Protein AF-A0A436E018-F1 (afdb_monomer_lite)

pLDDT: mean 93.44, std 4.71, range [61.59, 98.44]

Secondary structure (DSSP, 8-state):
-EEEEETT------GGGGGGTSB--S------EEEEESS----PPSSTTHHHHHHHHHHHHHHHHHHTT--HHHHHHHTB-SB-TTT-PBPS---HHHHHHHHHHHHTGGG--SSTT--B-TT--B------------------EEEEE-TTS-EEEEES---SSS-HHHHHHHHHHHHH-

Structure (mmCIF, N/CA/C/O backbone):
data_AF-A0A436E018-F1
#
_entry.id   AF-A0A436E018-F1
#
loop_
_atom_site.group_PDB
_atom_site.id
_atom_site.type_symbol
_atom_site.label_atom_id
_atom_site.label_alt_id
_atom_site.label_comp_id
_atom_site.label_asym_id
_atom_site.label_entity_id
_atom_site.label_seq_id
_atom_site.pdbx_PDB_ins_code
_atom_site.Cartn_x
_atom_site.Cartn_y
_atom_site.Cartn_z
_atom_site.occupancy
_atom_site.B_iso_or_equiv
_atom_site.auth_seq_id
_atom_site.auth_comp_id
_atom_site.auth_asym_id
_atom_site.auth_atom_id
_atom_site.pdbx_PDB_model_num
ATOM 1 N N . ALA A 1 1 ? -1.897 -13.149 15.821 1.00 61.59 1 ALA A N 1
ATOM 2 C CA . ALA A 1 1 ? -2.490 -14.246 15.020 1.00 61.59 1 ALA A CA 1
ATOM 3 C C . ALA A 1 1 ? -1.361 -15.158 14.549 1.00 61.59 1 ALA A C 1
ATOM 5 O O . ALA A 1 1 ? -0.254 -14.654 14.411 1.00 61.59 1 ALA A O 1
ATOM 6 N N . LYS A 1 2 ? -1.595 -16.465 14.354 1.00 78.50 2 LYS A N 1
ATOM 7 C CA . LYS A 1 2 ? -0.543 -17.380 13.881 1.00 78.50 2 LYS A CA 1
ATOM 8 C C . LYS A 1 2 ? -0.610 -17.538 12.361 1.00 78.50 2 LYS A C 1
ATOM 10 O O . LYS A 1 2 ? -1.705 -17.733 11.840 1.00 78.50 2 LYS A O 1
ATOM 15 N N . THR A 1 3 ? 0.527 -17.470 11.675 1.00 85.31 3 THR A N 1
ATOM 16 C CA . THR A 1 3 ? 0.632 -17.753 10.235 1.00 85.31 3 THR A CA 1
ATOM 17 C C . THR A 1 3 ? 0.873 -19.245 9.989 1.00 85.31 3 THR A C 1
ATOM 19 O O . THR A 1 3 ? 1.379 -19.946 10.864 1.00 85.31 3 THR A O 1
ATOM 22 N N . ALA A 1 4 ? 0.470 -19.766 8.833 1.00 87.31 4 ALA A N 1
ATOM 23 C CA . ALA A 1 4 ? 0.705 -21.162 8.470 1.00 87.31 4 ALA A CA 1
ATOM 24 C C . ALA A 1 4 ? 2.083 -21.322 7.814 1.00 87.31 4 ALA A C 1
ATOM 26 O O . ALA A 1 4 ? 2.493 -20.484 7.017 1.00 87.31 4 ALA A O 1
ATOM 27 N N . SER A 1 5 ? 2.783 -22.413 8.120 1.00 88.31 5 SER A N 1
ATOM 28 C CA . SER A 1 5 ? 4.064 -22.778 7.507 1.00 88.31 5 SER A CA 1
ATOM 29 C C . SER A 1 5 ? 4.158 -24.295 7.304 1.00 88.31 5 SER A C 1
ATOM 31 O O . SER A 1 5 ? 3.440 -25.063 7.949 1.00 88.31 5 SER A O 1
ATOM 33 N N . ARG A 1 6 ? 5.030 -24.748 6.399 1.00 88.25 6 ARG A N 1
ATOM 34 C CA . ARG A 1 6 ? 5.269 -26.176 6.117 1.00 88.25 6 ARG A CA 1
ATOM 35 C C . ARG A 1 6 ? 6.073 -26.827 7.236 1.00 88.25 6 ARG A C 1
ATOM 37 O O . ARG A 1 6 ? 6.948 -26.210 7.834 1.00 88.25 6 ARG A O 1
ATOM 44 N N . THR A 1 7 ? 5.867 -28.123 7.446 1.00 88.31 7 THR A N 1
ATOM 45 C CA . THR A 1 7 ? 6.656 -28.940 8.389 1.00 88.31 7 THR A CA 1
ATOM 46 C C . THR A 1 7 ? 8.142 -29.088 8.034 1.00 88.31 7 THR A C 1
ATOM 48 O O . THR A 1 7 ? 8.924 -29.417 8.919 1.00 88.31 7 THR A O 1
ATOM 51 N N . PHE A 1 8 ? 8.549 -28.826 6.786 1.00 85.00 8 PHE A N 1
ATOM 52 C CA . PHE A 1 8 ? 9.930 -29.008 6.304 1.00 85.00 8 PHE A CA 1
ATOM 53 C C . PHE A 1 8 ? 10.599 -27.738 5.747 1.00 85.00 8 PHE A C 1
ATOM 55 O O . PHE A 1 8 ? 11.698 -27.824 5.209 1.00 85.00 8 PHE A O 1
ATOM 62 N N . ASP A 1 9 ? 9.942 -26.581 5.836 1.00 83.12 9 ASP A N 1
ATOM 63 C CA . ASP A 1 9 ? 10.432 -25.305 5.302 1.00 83.12 9 ASP A CA 1
ATOM 64 C C . ASP A 1 9 ? 10.106 -24.174 6.280 1.00 83.12 9 ASP A C 1
ATOM 66 O O . ASP A 1 9 ? 9.064 -24.218 6.928 1.00 83.12 9 ASP A O 1
ATOM 70 N N . ASP A 1 10 ? 10.977 -23.177 6.392 1.00 84.12 10 ASP A N 1
ATOM 71 C CA . ASP A 1 10 ? 10.926 -22.122 7.411 1.00 84.12 10 ASP A CA 1
ATOM 72 C C . ASP A 1 10 ? 10.263 -20.829 6.928 1.00 84.12 10 ASP A C 1
ATOM 74 O O . ASP A 1 10 ? 10.229 -19.836 7.657 1.00 84.12 10 ASP A O 1
ATOM 78 N N . PHE A 1 11 ? 9.698 -20.835 5.720 1.00 87.19 11 PHE A N 1
ATOM 79 C CA . PHE A 1 11 ? 8.949 -19.694 5.212 1.00 87.19 11 PHE A CA 1
ATOM 80 C C . PHE A 1 11 ? 7.807 -19.286 6.158 1.00 87.19 11 PHE A C 1
ATOM 82 O O . PHE A 1 11 ? 6.986 -20.115 6.570 1.00 87.19 11 PHE A O 1
ATOM 89 N N . PHE A 1 12 ? 7.716 -17.986 6.435 1.00 87.25 12 PHE A N 1
ATOM 90 C CA . PHE A 1 12 ? 6.571 -17.352 7.074 1.00 87.25 12 PHE A CA 1
ATOM 91 C C . PHE A 1 12 ? 6.282 -16.008 6.402 1.00 87.25 12 PHE A C 1
ATOM 93 O O . PHE A 1 12 ? 7.188 -15.318 5.938 1.00 87.25 12 PHE A O 1
ATOM 100 N N . GLU A 1 13 ? 5.008 -15.630 6.360 1.00 88.56 13 GLU A N 1
ATOM 101 C CA . GLU A 1 13 ? 4.595 -14.338 5.818 1.00 88.56 13 GLU A CA 1
ATOM 102 C C . GLU A 1 13 ? 4.754 -13.229 6.878 1.00 88.56 13 GLU A C 1
ATOM 104 O O . GLU A 1 13 ? 4.128 -13.317 7.944 1.00 88.56 13 GLU A O 1
ATOM 109 N N . PRO A 1 14 ? 5.555 -12.175 6.621 1.00 90.19 14 PRO A N 1
ATOM 110 C CA . PRO A 1 14 ? 5.874 -11.158 7.618 1.00 90.19 14 PRO A CA 1
ATOM 111 C C . PRO A 1 14 ? 4.787 -10.070 7.714 1.00 90.19 14 PRO A C 1
ATOM 113 O O . PRO A 1 14 ? 5.052 -8.881 7.605 1.00 90.19 14 PRO A O 1
ATOM 116 N N . ALA A 1 15 ? 3.533 -10.454 7.965 1.00 92.12 15 ALA A N 1
ATOM 117 C CA . ALA A 1 15 ? 2.390 -9.533 7.898 1.00 92.12 15 ALA A CA 1
ATOM 118 C C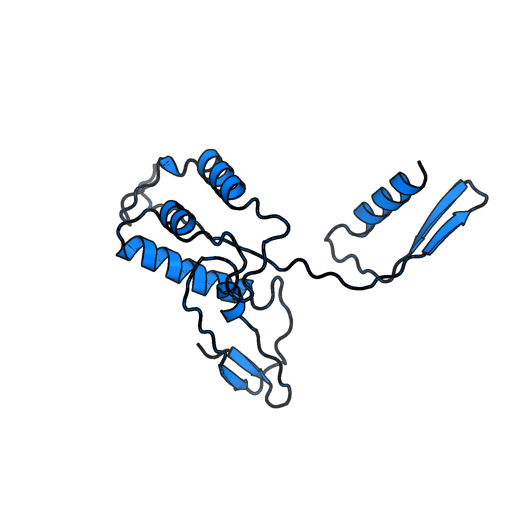 . ALA A 1 15 ? 2.452 -8.337 8.870 1.00 92.12 15 ALA A C 1
ATOM 120 O O . ALA A 1 15 ? 1.945 -7.264 8.562 1.00 92.12 15 ALA A O 1
ATOM 121 N N . ALA A 1 16 ? 3.064 -8.487 10.047 1.00 92.31 16 ALA A N 1
ATOM 122 C CA . ALA A 1 16 ? 3.136 -7.390 11.013 1.00 92.31 16 ALA A CA 1
ATOM 123 C C . ALA A 1 16 ? 4.020 -6.209 10.556 1.00 92.31 16 ALA A C 1
ATOM 125 O O . ALA A 1 16 ? 3.855 -5.108 11.088 1.00 92.31 16 ALA A O 1
ATOM 126 N N . ASP A 1 17 ? 4.895 -6.409 9.564 1.00 92.00 17 ASP A N 1
ATOM 127 C CA . ASP A 1 17 ? 5.876 -5.410 9.115 1.00 92.00 17 ASP A CA 1
ATOM 128 C C . ASP A 1 17 ? 5.210 -4.172 8.493 1.00 92.00 17 ASP A C 1
ATOM 130 O O . ASP A 1 17 ? 5.748 -3.073 8.595 1.00 92.00 17 ASP A O 1
ATOM 134 N N . ALA A 1 18 ? 3.973 -4.289 7.992 1.00 92.00 18 ALA A N 1
ATOM 135 C CA . ALA A 1 18 ? 3.171 -3.143 7.541 1.00 92.00 18 ALA A CA 1
ATOM 136 C C . ALA A 1 18 ? 3.031 -2.043 8.622 1.00 92.00 18 ALA A C 1
ATOM 138 O O . ALA A 1 18 ? 2.882 -0.856 8.324 1.00 92.00 18 ALA A O 1
ATOM 139 N N . SER A 1 19 ? 3.108 -2.428 9.903 1.00 93.56 19 SER A N 1
ATOM 140 C CA . SER A 1 19 ? 2.997 -1.514 11.051 1.00 93.56 19 SER A CA 1
ATOM 141 C C . SER A 1 19 ? 4.251 -0.677 11.286 1.00 93.56 19 SER A C 1
ATOM 143 O O . SER A 1 19 ? 4.201 0.294 12.036 1.00 93.56 19 SER A O 1
ATOM 145 N N . HIS A 1 20 ? 5.381 -1.044 10.682 1.00 93.56 20 HIS A N 1
ATOM 146 C CA . HIS A 1 20 ? 6.679 -0.427 10.951 1.00 93.56 20 HIS A CA 1
ATOM 147 C C . HIS A 1 20 ? 6.810 0.968 10.348 1.00 93.56 20 HIS A C 1
ATOM 149 O O . HIS A 1 20 ? 7.540 1.788 10.887 1.00 93.56 20 HIS A O 1
ATOM 155 N N . THR A 1 21 ? 6.096 1.262 9.258 1.00 92.44 21 THR A N 1
ATOM 156 C CA . THR A 1 21 ? 6.384 2.441 8.423 1.00 92.44 21 THR A CA 1
ATOM 157 C C . THR A 1 21 ? 5.308 3.535 8.453 1.00 92.44 21 THR A C 1
ATOM 159 O O . THR A 1 21 ? 5.617 4.720 8.295 1.00 92.44 21 THR A O 1
ATOM 162 N N . LEU A 1 22 ? 4.035 3.164 8.605 1.00 91.31 22 LEU A N 1
ATOM 163 C CA . LEU A 1 22 ? 2.906 4.030 8.242 1.00 91.31 22 LEU A CA 1
ATOM 164 C C . LEU A 1 22 ? 2.637 5.182 9.221 1.00 91.31 22 LEU A C 1
ATOM 166 O O . LEU A 1 22 ? 2.468 6.329 8.784 1.00 91.31 22 LEU A O 1
ATOM 170 N N . TYR A 1 23 ? 2.617 4.889 10.523 1.00 96.44 23 TYR A N 1
ATOM 171 C CA . TYR A 1 23 ? 2.160 5.814 11.562 1.00 96.44 23 TYR A CA 1
ATOM 172 C C . TYR A 1 23 ? 3.245 6.100 12.599 1.00 96.44 23 TYR A C 1
ATOM 174 O O . TYR A 1 23 ? 3.998 5.216 13.000 1.00 96.44 23 TYR A O 1
ATOM 182 N N . ALA A 1 24 ? 3.313 7.352 13.049 1.00 96.31 24 ALA A N 1
ATOM 183 C CA . ALA A 1 24 ? 4.217 7.774 14.105 1.00 96.31 24 ALA A CA 1
ATOM 184 C C . ALA A 1 24 ? 3.767 7.169 15.439 1.00 96.31 24 ALA A C 1
ATOM 186 O O . ALA A 1 24 ? 2.782 7.609 16.029 1.00 96.31 24 ALA A O 1
ATOM 187 N N . SER A 1 25 ? 4.511 6.180 15.929 1.00 94.19 25 SER A N 1
ATOM 188 C CA . SER A 1 25 ? 4.341 5.635 17.273 1.00 94.19 25 SER A CA 1
ATOM 189 C C . SER A 1 25 ? 5.703 5.522 17.959 1.00 94.19 25 SER A C 1
ATOM 191 O O . SER A 1 25 ? 6.640 5.004 17.352 1.00 94.19 25 SER A O 1
ATOM 193 N N . PRO A 1 26 ? 5.837 5.964 19.225 1.00 90.19 26 PRO A N 1
ATOM 194 C CA . PRO A 1 26 ? 7.070 5.796 19.991 1.00 90.19 26 PRO A CA 1
ATOM 195 C C . PRO A 1 26 ? 7.282 4.350 20.468 1.00 90.19 26 PRO A C 1
ATOM 197 O O . PRO A 1 26 ? 8.336 4.035 21.015 1.00 90.19 26 PRO A O 1
ATOM 200 N N . ALA A 1 27 ? 6.278 3.484 20.314 1.00 92.44 27 ALA A N 1
ATOM 201 C CA . ALA A 1 27 ? 6.308 2.108 20.782 1.00 92.44 27 ALA A CA 1
ATOM 202 C C . ALA A 1 27 ? 5.653 1.200 19.739 1.00 92.44 27 ALA A C 1
ATOM 204 O O . ALA A 1 27 ? 4.431 1.050 19.697 1.00 92.44 27 ALA A O 1
ATOM 205 N N . ILE A 1 28 ? 6.482 0.600 18.887 1.00 94.69 28 ILE A N 1
ATOM 206 C CA . ILE A 1 28 ? 6.070 -0.424 17.929 1.00 94.69 28 ILE A CA 1
ATOM 207 C C . ILE A 1 28 ? 6.746 -1.723 18.349 1.00 94.69 28 ILE A C 1
ATOM 209 O O . ILE A 1 28 ? 7.970 -1.808 18.425 1.00 94.69 28 ILE A O 1
ATOM 213 N N . ALA A 1 29 ? 5.934 -2.731 18.647 1.00 93.88 29 ALA A N 1
ATOM 214 C CA . ALA A 1 29 ? 6.391 -4.078 18.933 1.00 93.88 29 ALA A CA 1
ATOM 215 C C . ALA A 1 29 ? 5.579 -5.045 18.076 1.00 93.88 29 ALA A C 1
ATOM 217 O O . ALA A 1 29 ? 4.351 -5.072 18.148 1.00 93.88 29 ALA A O 1
ATOM 218 N N . THR A 1 30 ? 6.272 -5.832 17.264 1.00 93.56 30 THR A N 1
ATOM 219 C CA . THR A 1 30 ? 5.670 -6.824 16.375 1.00 93.56 30 THR A CA 1
ATOM 220 C C . THR A 1 30 ? 6.311 -8.177 16.617 1.00 93.56 30 THR A C 1
ATOM 222 O O . THR A 1 30 ? 7.524 -8.271 16.804 1.00 93.56 30 THR A O 1
ATOM 225 N N . SER A 1 31 ? 5.506 -9.230 16.580 1.00 92.56 31 SER A N 1
ATOM 226 C CA . SER A 1 31 ? 5.975 -10.609 16.600 1.00 92.56 31 SER A CA 1
ATOM 227 C C . SER A 1 31 ? 5.168 -11.440 15.612 1.00 92.56 31 SER A C 1
ATOM 229 O O . SER A 1 31 ? 4.004 -11.142 15.323 1.00 92.56 31 SER A O 1
ATOM 231 N N . HIS A 1 32 ? 5.786 -12.506 15.116 1.00 90.81 32 HIS A N 1
ATOM 232 C CA . HIS A 1 32 ? 5.155 -13.462 14.218 1.00 90.81 32 HIS A CA 1
ATOM 233 C C . HIS A 1 32 ? 5.304 -14.849 14.822 1.00 90.81 32 HIS A C 1
ATOM 235 O O . HIS A 1 32 ? 6.408 -15.280 15.141 1.00 90.81 32 HIS A O 1
ATOM 241 N N . ASP A 1 33 ? 4.181 -15.549 14.947 1.00 90.19 33 ASP A N 1
ATOM 242 C CA . ASP A 1 33 ? 4.150 -16.954 15.336 1.00 90.19 33 ASP A CA 1
ATOM 243 C C . ASP A 1 33 ? 3.688 -17.779 14.142 1.00 90.19 33 ASP A C 1
ATOM 245 O O . ASP A 1 33 ? 2.673 -17.457 13.520 1.00 90.19 33 ASP A O 1
ATOM 249 N N . ALA A 1 34 ? 4.383 -18.875 13.853 1.00 88.69 34 ALA A N 1
ATOM 250 C CA . ALA A 1 34 ? 4.005 -19.801 12.793 1.00 88.69 34 ALA A CA 1
ATOM 251 C C . ALA A 1 34 ? 3.490 -21.133 13.364 1.00 88.69 34 ALA A C 1
ATOM 253 O O . ALA A 1 34 ? 4.013 -21.648 14.353 1.00 88.69 34 ALA A O 1
ATOM 254 N N . VAL A 1 35 ? 2.474 -21.716 12.724 1.00 90.88 35 VAL A N 1
ATOM 255 C CA . VAL A 1 35 ? 2.026 -23.097 12.954 1.00 90.88 35 VAL A CA 1
ATOM 256 C C . VAL A 1 35 ? 2.486 -23.957 11.790 1.00 90.88 35 VAL A C 1
ATOM 258 O O . VAL A 1 35 ? 2.213 -23.642 10.634 1.00 90.88 35 VAL A O 1
ATOM 261 N N . ARG A 1 36 ? 3.158 -25.064 12.108 1.00 91.31 36 ARG A N 1
ATOM 262 C CA . ARG A 1 36 ? 3.612 -26.053 11.130 1.00 91.31 36 ARG A CA 1
ATOM 263 C C . ARG A 1 36 ? 2.457 -26.982 10.756 1.00 91.31 36 ARG A C 1
ATOM 265 O O . ARG A 1 36 ? 1.875 -27.606 11.640 1.00 91.31 36 ARG A O 1
ATOM 272 N N . LEU A 1 37 ? 2.133 -27.055 9.468 1.00 92.44 37 LEU A N 1
ATOM 273 C CA . LEU A 1 37 ? 1.029 -27.835 8.907 1.00 92.44 37 LEU A CA 1
ATOM 274 C C . LEU A 1 37 ? 1.503 -28.695 7.721 1.00 92.44 37 LEU A C 1
ATOM 276 O O . LEU A 1 37 ? 2.474 -28.364 7.035 1.00 92.44 37 LEU A O 1
ATOM 280 N N . ASP A 1 38 ? 0.768 -29.770 7.426 1.00 93.88 38 ASP A N 1
ATOM 281 C CA . ASP A 1 38 ? 1.025 -30.681 6.298 1.00 93.88 38 ASP A CA 1
ATOM 282 C C . ASP A 1 38 ? 0.473 -30.147 4.954 1.00 93.88 38 ASP A C 1
ATOM 284 O O . ASP A 1 38 ? -0.091 -30.870 4.135 1.00 93.88 38 ASP A O 1
ATOM 288 N N . THR A 1 39 ? 0.646 -28.850 4.697 1.00 90.69 39 THR A N 1
ATOM 289 C CA . THR A 1 39 ? 0.154 -28.099 3.516 1.00 90.69 39 THR A CA 1
ATOM 290 C C . THR A 1 39 ? 1.307 -27.526 2.713 1.00 90.69 39 THR A C 1
ATOM 292 O O . THR A 1 39 ? 2.300 -27.263 3.355 1.00 90.69 39 THR A O 1
ATOM 295 N N . GLY A 1 40 ? 1.188 -27.246 1.401 1.00 89.81 40 GLY A N 1
ATOM 296 C CA . GLY A 1 40 ? 2.198 -26.551 0.549 1.00 89.81 40 GLY A CA 1
ATOM 297 C C . GLY A 1 40 ? 3.051 -25.480 1.241 1.00 89.81 40 GLY A C 1
ATOM 298 O O . GLY A 1 40 ? 2.509 -24.775 2.084 1.00 89.81 40 GLY A O 1
ATOM 299 N N . THR A 1 41 ? 4.343 -25.327 0.877 1.00 89.69 41 THR A N 1
ATOM 300 C CA . THR A 1 41 ? 5.115 -24.145 1.325 1.00 89.69 41 THR A CA 1
ATOM 301 C C . THR A 1 41 ? 4.335 -22.940 0.816 1.00 89.69 41 THR A C 1
ATOM 303 O O . THR A 1 41 ? 4.105 -22.876 -0.396 1.00 89.69 41 THR A O 1
ATOM 306 N N . PRO A 1 42 ? 3.858 -22.038 1.692 1.00 88.44 42 PRO A N 1
ATOM 307 C CA . PRO A 1 42 ? 3.206 -20.828 1.226 1.00 88.44 42 PRO A CA 1
ATOM 308 C C . PRO A 1 42 ? 4.195 -20.036 0.370 1.00 88.44 42 PRO A C 1
ATOM 310 O O . PRO A 1 42 ? 5.377 -19.961 0.687 1.00 88.44 42 PRO A O 1
ATOM 313 N N . LEU A 1 43 ? 3.728 -19.476 -0.737 1.00 89.25 43 LEU A N 1
ATOM 314 C CA . LEU A 1 43 ? 4.563 -18.707 -1.655 1.00 89.25 43 LEU A CA 1
ATOM 315 C C . LEU A 1 43 ? 3.970 -17.320 -1.857 1.00 89.25 43 LEU A C 1
ATOM 317 O O . LEU A 1 43 ? 2.850 -17.028 -1.439 1.00 89.25 43 LEU A O 1
ATOM 321 N N . PHE A 1 44 ? 4.742 -16.463 -2.514 1.00 90.69 44 PHE A N 1
ATOM 322 C CA . PHE A 1 44 ? 4.367 -15.077 -2.722 1.00 90.69 44 PHE A CA 1
ATOM 323 C C . PHE A 1 44 ? 3.089 -14.937 -3.556 1.00 90.69 44 PHE A C 1
ATOM 325 O O . PHE A 1 44 ? 3.019 -15.368 -4.707 1.00 90.69 44 PHE A O 1
ATOM 332 N N . MET A 1 45 ? 2.107 -14.250 -2.975 1.00 93.12 45 MET A N 1
ATOM 333 C CA . MET A 1 45 ? 1.063 -13.535 -3.703 1.00 93.12 45 MET A CA 1
ATOM 334 C C . MET A 1 45 ? 1.436 -12.046 -3.759 1.00 93.12 45 MET A C 1
ATOM 336 O O . MET A 1 45 ? 2.328 -11.594 -3.040 1.00 93.12 45 MET A O 1
ATOM 340 N N . ARG A 1 46 ? 0.801 -11.274 -4.650 1.00 95.06 46 ARG A N 1
ATOM 341 C CA . ARG A 1 46 ? 1.092 -9.843 -4.821 1.00 95.06 46 ARG A CA 1
ATOM 342 C C . ARG A 1 46 ? 1.027 -9.105 -3.476 1.00 95.06 46 ARG A C 1
ATOM 344 O O . ARG A 1 46 ? 0.005 -9.169 -2.804 1.00 95.06 46 ARG A O 1
ATOM 351 N N . ALA A 1 47 ? 2.096 -8.364 -3.172 1.00 93.44 47 ALA A N 1
ATOM 352 C CA . ALA A 1 47 ? 2.338 -7.692 -1.894 1.00 93.44 47 ALA A CA 1
ATOM 353 C C . ALA A 1 47 ? 2.419 -8.665 -0.690 1.00 93.44 47 ALA A C 1
ATOM 355 O O . ALA A 1 47 ? 1.590 -8.583 0.217 1.00 93.44 47 ALA A O 1
ATOM 356 N N . PRO A 1 48 ? 3.405 -9.587 -0.681 1.00 92.00 48 PRO A N 1
ATOM 357 C CA . PRO A 1 48 ? 3.541 -10.593 0.372 1.00 92.00 48 PRO A CA 1
ATOM 358 C C . PRO A 1 48 ? 3.808 -9.923 1.724 1.00 92.00 48 PRO A C 1
ATOM 360 O O . PRO A 1 48 ? 4.645 -9.025 1.818 1.00 92.00 48 PRO A O 1
ATOM 363 N N . GLY A 1 49 ? 3.081 -10.334 2.761 1.00 91.12 49 GLY A N 1
ATOM 364 C CA . GLY A 1 49 ? 3.093 -9.695 4.079 1.00 91.12 49 GLY A CA 1
ATOM 365 C C . GLY A 1 49 ? 2.281 -8.404 4.110 1.00 91.12 49 GLY A C 1
ATOM 366 O O . GLY A 1 49 ? 1.331 -8.298 4.883 1.00 91.12 49 GLY A O 1
ATOM 367 N N . GLU A 1 50 ? 2.596 -7.455 3.230 1.00 93.69 50 GLU A N 1
ATOM 368 C CA . GLU A 1 50 ? 1.982 -6.123 3.199 1.00 93.69 50 GLU A CA 1
ATOM 369 C C . GLU A 1 50 ? 0.469 -6.165 2.960 1.00 93.69 50 GLU A C 1
ATOM 371 O O . GLU A 1 50 ? -0.271 -5.459 3.640 1.00 93.69 50 GLU A O 1
ATOM 376 N N . ALA A 1 51 ? -0.031 -7.013 2.053 1.00 92.88 51 ALA A N 1
ATOM 377 C CA . ALA A 1 51 ? -1.467 -7.104 1.775 1.00 92.88 51 ALA A CA 1
ATOM 378 C C . ALA A 1 51 ? -2.260 -7.583 3.002 1.00 92.88 51 ALA A C 1
ATOM 380 O O . ALA A 1 51 ? -3.240 -6.957 3.412 1.00 92.88 51 ALA A O 1
ATOM 381 N N . THR A 1 52 ? -1.816 -8.682 3.615 1.00 92.12 52 THR A N 1
ATOM 382 C CA . THR A 1 52 ? -2.441 -9.251 4.818 1.00 92.12 52 THR A CA 1
ATOM 383 C C . THR A 1 52 ? -2.219 -8.394 6.062 1.00 92.12 52 THR A C 1
ATOM 385 O O . THR A 1 52 ? -3.073 -8.341 6.944 1.00 92.12 52 THR A O 1
ATOM 388 N N . GLY A 1 53 ? -1.078 -7.712 6.139 1.00 93.56 53 GLY A N 1
ATOM 389 C CA . GLY A 1 53 ? -0.722 -6.819 7.232 1.00 93.56 53 GLY A CA 1
ATOM 390 C C . GLY A 1 53 ? -1.542 -5.542 7.221 1.00 93.56 53 GLY A C 1
ATOM 391 O O . GLY A 1 53 ? -2.100 -5.151 8.244 1.00 93.56 53 GLY A O 1
ATOM 392 N N . SER A 1 54 ? -1.677 -4.937 6.040 1.00 95.12 54 SER A N 1
ATOM 393 C CA . SER A 1 54 ? -2.389 -3.674 5.851 1.00 95.12 54 SER A CA 1
ATOM 394 C C . SER A 1 54 ? -3.850 -3.777 6.267 1.00 95.12 54 SER A C 1
ATOM 396 O O . SER A 1 54 ? -4.341 -2.873 6.928 1.00 95.12 54 SER A O 1
ATOM 398 N N . ILE A 1 55 ? -4.553 -4.877 5.962 1.00 94.44 55 ILE A N 1
ATOM 399 C CA . ILE A 1 55 ? -5.946 -5.028 6.416 1.00 94.44 55 ILE A CA 1
ATOM 400 C C . ILE A 1 55 ? -6.044 -5.069 7.945 1.00 94.44 55 ILE A C 1
ATOM 402 O O . ILE A 1 55 ? -6.924 -4.422 8.508 1.00 94.44 55 ILE A O 1
ATOM 406 N N . ALA A 1 56 ? -5.140 -5.780 8.626 1.00 94.31 56 ALA A N 1
ATOM 407 C CA . ALA A 1 56 ? -5.146 -5.853 10.084 1.00 94.31 56 ALA A CA 1
ATOM 408 C C . ALA A 1 56 ? -4.815 -4.491 10.717 1.00 94.31 56 ALA A C 1
ATOM 410 O O . ALA A 1 56 ? -5.526 -4.043 11.616 1.00 94.31 56 ALA A O 1
ATOM 411 N N . LEU A 1 57 ? -3.777 -3.817 10.214 1.00 96.06 57 LEU A N 1
ATOM 412 C CA . LEU A 1 57 ? -3.368 -2.497 10.683 1.00 96.06 57 LEU A CA 1
ATOM 413 C C . LEU A 1 57 ? -4.451 -1.445 10.427 1.00 96.06 57 LEU A C 1
ATOM 415 O O . LEU A 1 57 ? -4.874 -0.765 11.354 1.00 96.06 57 LEU A O 1
ATOM 419 N N . GLU A 1 58 ? -4.930 -1.315 9.191 1.00 97.69 58 GLU A N 1
ATOM 420 C CA . GLU A 1 58 ? -5.883 -0.266 8.820 1.00 97.69 58 GLU A CA 1
ATOM 421 C C . GLU A 1 58 ? -7.255 -0.462 9.467 1.00 97.69 58 GLU A C 1
ATOM 423 O O . GLU A 1 58 ? -7.919 0.530 9.767 1.00 97.69 58 GLU A O 1
ATOM 428 N N . SER A 1 59 ? -7.652 -1.709 9.752 1.00 97.50 59 SER A N 1
ATOM 429 C CA . SER A 1 59 ? -8.844 -1.982 10.566 1.00 97.50 59 SER A CA 1
ATOM 430 C C . SER A 1 59 ? -8.651 -1.483 11.998 1.00 97.50 59 SER A C 1
ATOM 432 O O . SER A 1 59 ? -9.497 -0.755 12.507 1.00 97.50 59 SER A O 1
ATOM 434 N N . ALA A 1 60 ? -7.507 -1.783 12.627 1.00 97.00 60 ALA A N 1
ATOM 435 C CA . ALA A 1 60 ? -7.203 -1.302 13.976 1.00 97.00 60 ALA A CA 1
ATOM 436 C C . ALA A 1 60 ? -7.120 0.235 14.047 1.00 97.00 60 ALA A C 1
ATOM 438 O O . ALA A 1 60 ? -7.545 0.836 15.033 1.00 97.00 60 ALA A O 1
ATOM 439 N N . ILE A 1 61 ? -6.609 0.883 12.996 1.00 97.75 61 ILE A N 1
ATOM 440 C CA . ILE A 1 61 ? -6.570 2.347 12.881 1.00 97.75 61 ILE A CA 1
ATOM 441 C C . ILE A 1 61 ? -7.979 2.934 12.757 1.00 97.75 61 ILE A C 1
ATOM 443 O O . ILE A 1 61 ? -8.265 3.953 13.385 1.00 97.75 61 ILE A O 1
ATOM 447 N N . ASP A 1 62 ? -8.868 2.306 11.984 1.00 98.06 62 ASP A N 1
ATOM 448 C CA . ASP A 1 62 ? -10.263 2.744 11.867 1.00 98.06 62 ASP A CA 1
ATOM 449 C C . ASP A 1 62 ? -11.027 2.570 13.191 1.00 98.06 62 ASP A C 1
ATOM 451 O O . ASP A 1 62 ? -11.699 3.497 13.647 1.00 98.06 62 ASP A O 1
ATOM 455 N N . GLU A 1 63 ? -10.840 1.434 13.872 1.00 98.19 63 GLU A N 1
ATOM 456 C CA . GLU A 1 63 ? -11.400 1.179 15.204 1.00 98.19 63 GLU A CA 1
ATOM 457 C C . GLU A 1 63 ? -10.895 2.192 16.243 1.00 98.19 63 GLU A C 1
ATOM 459 O O . GLU A 1 63 ? -11.689 2.731 17.019 1.00 98.19 63 GLU A O 1
ATOM 464 N N . ALA A 1 64 ? -9.595 2.508 16.236 1.00 97.88 64 ALA A N 1
ATOM 465 C CA . ALA A 1 64 ? -9.009 3.514 17.119 1.00 97.88 64 ALA A CA 1
ATOM 466 C C . ALA A 1 64 ? -9.570 4.917 16.840 1.00 97.88 64 ALA A C 1
ATOM 468 O O . ALA A 1 64 ? -9.943 5.631 17.773 1.00 97.88 64 ALA A O 1
ATOM 469 N N . ALA A 1 65 ? -9.698 5.301 15.566 1.00 98.12 65 ALA A N 1
ATOM 470 C CA . ALA A 1 65 ? -10.315 6.567 15.181 1.00 98.12 65 ALA A CA 1
ATOM 471 C C . ALA A 1 65 ? -11.770 6.652 15.667 1.00 98.12 65 ALA A C 1
ATOM 473 O O . ALA A 1 65 ? -12.170 7.662 16.254 1.00 98.12 65 ALA A O 1
ATOM 474 N N . HIS A 1 66 ? -12.538 5.571 15.496 1.00 96.88 66 HIS A N 1
ATOM 475 C CA . HIS A 1 66 ? -13.918 5.487 15.960 1.00 96.88 66 HIS A CA 1
ATOM 476 C C . HIS A 1 66 ? -14.023 5.597 17.486 1.00 96.88 66 HIS A C 1
ATOM 478 O O . HIS A 1 66 ? -14.829 6.381 17.989 1.00 96.88 66 HIS A O 1
ATOM 484 N N . ALA A 1 67 ? -13.175 4.878 18.228 1.00 97.94 67 ALA A N 1
ATOM 485 C CA . ALA A 1 67 ? -13.123 4.940 19.687 1.00 97.94 67 ALA A CA 1
ATOM 486 C C . ALA A 1 67 ? -12.771 6.347 20.205 1.00 97.94 67 ALA A C 1
ATOM 488 O O . ALA A 1 67 ? -13.271 6.770 21.247 1.00 97.94 67 ALA A O 1
ATOM 489 N N . CYS A 1 68 ? -11.957 7.100 19.459 1.00 97.56 68 CYS A N 1
ATOM 490 C CA . CYS A 1 68 ? -11.644 8.498 19.749 1.00 97.56 68 CYS A CA 1
ATOM 491 C C . CYS A 1 68 ? -12.719 9.496 19.280 1.00 97.56 68 CYS A C 1
ATOM 493 O O . CYS A 1 68 ? -12.568 10.694 19.523 1.00 97.56 68 CYS A O 1
ATOM 495 N N . GLY A 1 69 ? -13.775 9.050 18.591 1.00 96.75 69 GLY A N 1
ATOM 496 C CA . GLY A 1 69 ? -14.777 9.935 17.991 1.00 96.75 69 GLY A CA 1
ATOM 497 C C . GLY A 1 69 ? -14.204 10.845 16.898 1.00 96.75 69 GLY A C 1
ATOM 498 O O . GLY A 1 69 ? -14.685 11.962 16.713 1.00 96.75 69 GLY A O 1
ATOM 499 N N . MET A 1 70 ? -13.157 10.394 16.203 1.00 97.69 70 MET A N 1
ATOM 500 C CA . MET A 1 70 ? -12.431 11.160 15.192 1.00 97.69 70 MET A CA 1
ATOM 501 C C . MET A 1 70 ? -12.731 10.638 13.788 1.00 97.69 70 MET A C 1
ATOM 503 O O . MET A 1 70 ? -12.941 9.442 13.588 1.00 97.69 70 MET A O 1
ATOM 507 N N . ASP A 1 71 ? -12.718 11.530 12.794 1.00 98.06 71 ASP A N 1
ATOM 508 C CA . ASP A 1 71 ? -12.724 11.088 11.402 1.00 98.06 71 ASP A CA 1
ATOM 509 C C . ASP A 1 71 ? -11.468 10.235 11.105 1.00 98.06 71 ASP A C 1
ATOM 511 O O . ASP A 1 71 ? -10.361 10.643 11.471 1.00 98.06 71 ASP A O 1
ATOM 515 N N . PRO A 1 72 ? -11.592 9.066 10.450 1.00 98.12 72 PRO A N 1
ATOM 516 C CA . PRO A 1 72 ? -10.460 8.178 10.215 1.00 98.12 72 PRO A CA 1
ATOM 517 C C . PRO A 1 72 ? -9.363 8.771 9.329 1.00 98.12 72 PRO A C 1
ATOM 519 O O . PRO A 1 72 ? -8.207 8.375 9.479 1.00 98.12 72 PRO A O 1
ATOM 522 N N . LEU A 1 73 ? -9.671 9.701 8.418 1.00 98.31 73 LEU A N 1
ATOM 523 C CA . LEU A 1 73 ? -8.637 10.382 7.637 1.00 98.31 73 LEU A CA 1
ATOM 524 C C . LEU A 1 73 ? -7.884 11.395 8.511 1.00 98.31 73 LEU A C 1
ATOM 526 O O . LEU A 1 73 ? -6.654 11.413 8.512 1.00 98.31 73 LEU A O 1
ATOM 530 N N . GLU A 1 74 ? -8.604 12.184 9.308 1.00 98.06 74 GLU A N 1
ATOM 531 C CA . GLU A 1 74 ? -7.993 13.106 10.276 1.00 98.06 74 GLU A CA 1
ATOM 532 C C . GLU A 1 74 ? -7.109 12.357 11.287 1.00 98.06 74 GLU A C 1
ATOM 534 O O . GLU A 1 74 ? -5.988 12.778 11.576 1.00 98.06 74 GLU A O 1
ATOM 539 N N . PHE A 1 75 ? -7.559 11.197 11.773 1.00 98.38 75 PHE A N 1
ATOM 540 C CA . PHE A 1 75 ? -6.775 10.357 12.678 1.00 98.38 75 PHE A CA 1
ATOM 541 C C . PHE A 1 75 ? -5.451 9.909 12.042 1.00 98.38 75 PHE A C 1
ATOM 543 O O . PHE A 1 75 ? -4.396 9.996 12.675 1.00 98.38 75 PHE A O 1
ATOM 550 N N . ARG A 1 76 ? -5.474 9.494 10.770 1.00 98.12 76 ARG A N 1
ATOM 551 C CA . ARG A 1 76 ? -4.263 9.128 10.014 1.00 98.12 76 ARG A CA 1
ATOM 552 C C . ARG A 1 76 ? -3.315 10.312 9.834 1.00 98.12 76 ARG A C 1
ATOM 554 O O . ARG A 1 76 ? -2.104 10.142 9.945 1.00 98.12 76 ARG A O 1
ATOM 561 N N . LEU A 1 77 ? -3.848 11.510 9.587 1.00 97.94 77 LEU A N 1
ATOM 562 C CA . LEU A 1 77 ? -3.056 12.735 9.444 1.00 97.94 77 LEU A CA 1
ATOM 563 C C . LEU A 1 77 ? -2.395 13.162 10.759 1.00 97.94 77 LEU A C 1
ATOM 565 O O . LEU A 1 77 ? -1.230 13.565 10.747 1.00 97.94 77 LEU A O 1
ATOM 569 N N . ARG A 1 78 ? -3.094 13.030 11.892 1.00 97.81 78 ARG A N 1
ATOM 570 C CA . ARG A 1 78 ? -2.525 13.313 13.222 1.00 97.81 78 ARG A CA 1
ATOM 571 C C . ARG A 1 78 ? -1.421 12.344 13.617 1.00 97.81 78 ARG A C 1
ATOM 573 O O . ARG A 1 78 ? -0.468 12.754 14.268 1.00 97.81 78 ARG A O 1
ATOM 580 N N . ASN A 1 79 ? -1.539 11.085 13.205 1.00 97.25 79 ASN A N 1
ATOM 581 C CA . ASN A 1 79 ? -0.551 10.039 13.469 1.00 97.25 79 ASN A CA 1
ATOM 582 C C . ASN A 1 79 ? 0.436 9.856 12.305 1.00 97.25 79 ASN A C 1
ATOM 584 O O . ASN A 1 79 ? 1.063 8.809 12.170 1.00 97.25 79 ASN A O 1
ATOM 588 N N . TYR A 1 80 ? 0.574 10.851 11.430 1.00 97.06 80 TYR A N 1
ATOM 589 C CA . TYR A 1 80 ? 1.428 10.754 10.255 1.00 97.06 80 TYR A CA 1
ATOM 590 C C . TYR A 1 80 ? 2.913 10.631 10.630 1.00 97.06 80 TYR A C 1
ATOM 592 O O . TYR A 1 80 ? 3.464 11.487 11.320 1.00 97.06 80 TYR A O 1
ATOM 600 N N . ALA A 1 81 ? 3.588 9.601 10.115 1.00 96.44 81 ALA A N 1
ATOM 601 C CA . ALA A 1 81 ? 5.037 9.457 10.246 1.00 96.44 81 ALA A CA 1
ATOM 602 C C . ALA A 1 81 ? 5.804 10.411 9.310 1.00 96.44 81 ALA A C 1
ATOM 604 O O . ALA A 1 81 ? 5.746 10.260 8.088 1.00 96.44 81 ALA A O 1
ATOM 605 N N . GLU A 1 82 ? 6.549 11.362 9.879 1.00 95.69 82 GLU A N 1
ATOM 606 C CA . GLU A 1 82 ? 7.465 12.251 9.133 1.00 95.69 82 GLU A CA 1
ATOM 607 C C . GLU A 1 82 ? 8.799 11.575 8.784 1.00 95.69 82 GLU A C 1
ATOM 609 O O . GLU A 1 82 ? 9.412 11.868 7.759 1.00 95.69 82 GLU A O 1
ATOM 614 N N . VAL A 1 83 ? 9.230 10.640 9.626 1.00 95.50 83 VAL A N 1
ATOM 615 C CA . VAL A 1 83 ? 10.392 9.767 9.425 1.00 95.50 83 VAL A CA 1
ATOM 616 C C . VAL A 1 83 ? 9.946 8.320 9.571 1.00 95.50 83 VAL A C 1
ATOM 618 O O . VAL A 1 83 ? 8.883 8.063 10.137 1.00 95.50 83 VAL A O 1
ATOM 621 N N . GLU A 1 84 ? 10.730 7.382 9.056 1.00 94.31 84 GLU A N 1
ATOM 622 C CA . GLU A 1 84 ? 10.433 5.960 9.195 1.00 94.31 84 GLU A CA 1
ATOM 623 C C . GLU A 1 84 ? 10.552 5.555 10.684 1.00 94.31 84 GLU A C 1
ATOM 625 O O . GLU A 1 84 ? 11.618 5.753 11.274 1.00 94.31 84 GLU A O 1
ATOM 630 N N . PRO A 1 85 ? 9.472 5.062 11.325 1.00 94.62 85 PRO A N 1
ATOM 631 C CA . PRO A 1 85 ? 9.430 4.835 12.770 1.00 94.62 85 PRO A CA 1
ATOM 632 C C . PRO A 1 85 ? 10.473 3.858 13.324 1.00 94.62 85 PRO A C 1
ATOM 634 O O . PRO A 1 85 ? 10.966 4.086 14.429 1.00 94.62 85 PRO A O 1
ATOM 637 N N . MET A 1 86 ? 10.827 2.791 12.598 1.00 93.75 86 MET A N 1
ATOM 638 C CA . MET A 1 86 ? 11.730 1.760 13.130 1.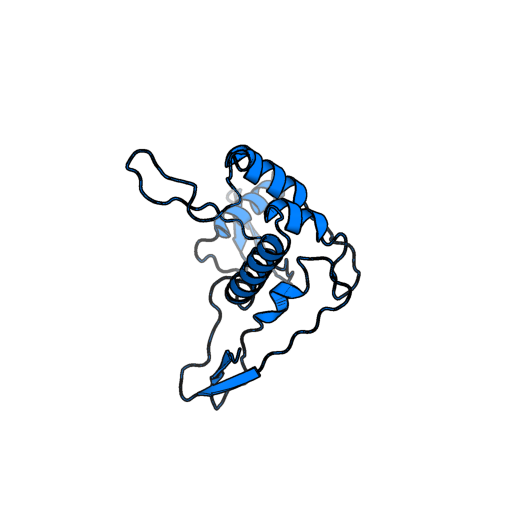00 93.75 86 MET A CA 1
ATOM 639 C C . MET A 1 86 ? 13.200 2.180 13.132 1.00 93.75 86 MET A C 1
ATOM 641 O O . MET A 1 86 ? 13.966 1.788 14.010 1.00 93.75 86 MET A O 1
ATOM 645 N N . THR A 1 87 ? 13.617 2.959 12.140 1.00 92.81 87 THR A N 1
ATOM 646 C CA . THR A 1 87 ? 15.014 3.332 11.888 1.00 92.81 87 THR A CA 1
ATOM 647 C C . THR A 1 87 ? 15.293 4.809 12.143 1.00 92.81 87 THR A C 1
ATOM 649 O O . THR A 1 87 ? 16.458 5.198 12.229 1.00 92.81 87 THR A O 1
ATOM 652 N N . GLY A 1 88 ? 14.256 5.646 12.220 1.00 94.12 88 GLY A N 1
ATOM 653 C CA . GLY A 1 88 ? 14.361 7.101 12.335 1.00 94.12 88 GLY A CA 1
ATOM 654 C C . GLY A 1 88 ? 14.887 7.792 11.074 1.00 94.12 88 GLY A C 1
ATOM 655 O O . GLY A 1 88 ? 15.167 8.992 11.099 1.00 94.12 88 GLY A O 1
ATOM 656 N N . LYS A 1 89 ? 15.058 7.061 9.965 1.00 94.75 89 LYS A N 1
ATOM 657 C CA . LYS A 1 89 ? 15.571 7.627 8.715 1.00 94.75 89 LYS A CA 1
ATOM 658 C C . LYS A 1 89 ? 14.501 8.480 8.030 1.00 94.75 89 LYS A C 1
ATOM 660 O O . LYS A 1 89 ? 13.323 8.117 8.042 1.00 9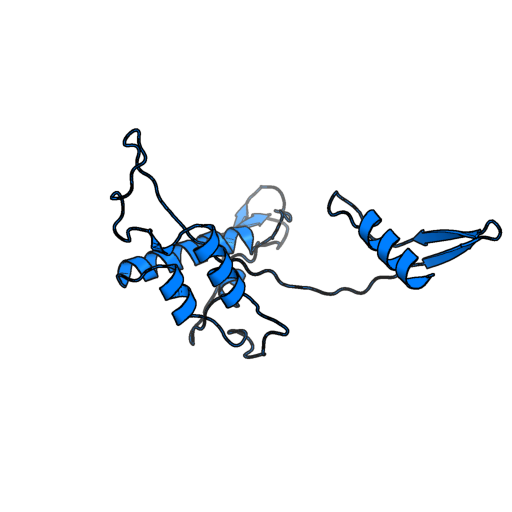4.75 89 LYS A O 1
ATOM 665 N N . PRO A 1 90 ? 14.887 9.591 7.382 1.00 96.06 90 PRO A N 1
ATOM 666 C CA . PRO A 1 90 ? 13.950 10.350 6.568 1.00 96.06 90 PRO A CA 1
ATOM 667 C C . PRO A 1 90 ? 13.499 9.515 5.366 1.00 96.06 90 PRO A C 1
ATOM 669 O O . PRO A 1 90 ? 14.292 8.788 4.764 1.00 96.06 90 PRO A O 1
ATOM 672 N N . PHE A 1 91 ? 12.230 9.655 4.988 1.00 94.81 91 PHE A N 1
ATOM 673 C CA . PHE A 1 91 ? 11.749 9.137 3.711 1.00 94.81 91 PHE A CA 1
ATOM 674 C C . PHE A 1 91 ? 12.450 9.868 2.559 1.00 94.81 91 PHE A C 1
ATOM 676 O O . PHE A 1 91 ? 12.594 11.089 2.601 1.00 94.81 91 PHE A O 1
ATOM 683 N N . SER A 1 92 ? 12.854 9.141 1.513 1.00 94.56 92 SER A N 1
ATOM 684 C CA . SER A 1 92 ? 13.419 9.750 0.297 1.00 94.56 92 SER A CA 1
ATOM 685 C C . SER A 1 92 ? 12.401 10.658 -0.400 1.00 94.56 92 SER A C 1
ATOM 687 O O . SER A 1 92 ? 12.728 11.763 -0.825 1.00 94.56 92 SER A O 1
ATOM 689 N N . SER A 1 93 ? 11.149 10.209 -0.472 1.00 93.19 93 SER A N 1
ATOM 690 C CA . SER A 1 93 ? 9.983 11.007 -0.832 1.00 93.19 93 SER A CA 1
ATOM 691 C C . SER A 1 93 ? 8.731 10.392 -0.201 1.00 93.19 93 SER A C 1
ATOM 693 O O . SER A 1 93 ? 8.608 9.173 -0.085 1.00 93.19 93 SER A O 1
ATOM 695 N N . LYS A 1 94 ? 7.791 11.232 0.246 1.00 94.50 94 LYS A N 1
ATOM 696 C CA . LYS A 1 94 ? 6.508 10.778 0.803 1.00 94.50 94 LYS A CA 1
ATOM 697 C C . LYS A 1 94 ? 5.407 11.789 0.496 1.00 94.50 94 LYS A C 1
ATOM 699 O O . LYS A 1 94 ? 5.146 12.706 1.267 1.00 94.50 94 LYS A O 1
ATOM 704 N N . ALA A 1 95 ? 4.732 11.599 -0.634 1.00 96.25 95 ALA A N 1
ATOM 705 C CA . ALA A 1 95 ? 3.614 12.440 -1.073 1.00 96.25 95 ALA A CA 1
ATOM 706 C C . ALA A 1 95 ? 2.258 12.001 -0.480 1.00 96.25 95 ALA A C 1
ATOM 708 O O . ALA A 1 95 ? 1.203 12.293 -1.036 1.00 96.25 95 ALA A O 1
ATOM 709 N N . LEU A 1 96 ? 2.261 11.277 0.644 1.00 96.75 96 LEU A N 1
ATOM 710 C CA . LEU A 1 96 ? 1.060 10.624 1.170 1.00 96.75 96 LEU A CA 1
ATOM 711 C C . LEU A 1 96 ? -0.014 11.627 1.631 1.00 96.75 96 LEU A C 1
ATOM 713 O O . LEU A 1 96 ? -1.193 11.397 1.389 1.00 96.75 96 LEU A O 1
ATOM 717 N N . ARG A 1 97 ? 0.367 12.771 2.218 1.00 97.31 97 ARG A N 1
ATOM 718 C CA . ARG A 1 97 ? -0.601 13.839 2.549 1.00 97.31 97 ARG A CA 1
ATOM 719 C C . ARG A 1 97 ? -1.301 14.394 1.314 1.00 97.31 97 ARG A C 1
ATOM 721 O O . ARG A 1 97 ? -2.500 14.642 1.345 1.00 97.31 97 ARG A O 1
ATOM 728 N N . GLU A 1 98 ? -0.548 14.565 0.235 1.00 97.81 98 GLU A N 1
ATOM 729 C CA . GLU A 1 98 ? -1.088 15.053 -1.029 1.00 97.81 98 GLU A CA 1
ATOM 730 C C . GLU A 1 98 ? -2.005 14.007 -1.675 1.00 97.81 98 GLU A C 1
ATOM 732 O O . GLU A 1 98 ? -3.095 14.346 -2.127 1.00 97.81 98 GLU A O 1
ATOM 737 N N . CYS A 1 99 ? -1.625 12.727 -1.610 1.00 97.88 99 CYS A N 1
ATOM 738 C CA . CYS A 1 99 ? -2.478 11.607 -2.008 1.00 97.88 99 CYS A CA 1
ATOM 739 C C . CYS A 1 99 ? -3.808 11.610 -1.238 1.00 97.88 99 CYS A C 1
ATOM 741 O O . CYS A 1 99 ? -4.870 11.564 -1.855 1.00 97.88 99 CYS A O 1
ATOM 743 N N . TYR A 1 100 ? -3.775 11.755 0.092 1.00 98.31 100 TYR A N 1
ATOM 744 C CA . TYR A 1 100 ? -4.996 11.866 0.892 1.00 98.31 100 TYR A CA 1
ATOM 745 C C . TYR A 1 100 ? -5.853 13.059 0.497 1.00 98.31 100 TYR A C 1
ATOM 747 O O . TYR A 1 100 ? -7.063 12.913 0.363 1.00 98.31 100 TYR A O 1
ATOM 755 N N . ARG A 1 101 ? -5.242 14.233 0.310 1.00 98.31 101 ARG A N 1
ATOM 756 C CA . ARG A 1 101 ? -5.957 15.452 -0.068 1.00 98.31 101 ARG A CA 1
ATOM 757 C C . ARG A 1 101 ? -6.686 15.263 -1.399 1.00 98.31 101 ARG A C 1
ATOM 759 O O . ARG A 1 101 ? -7.886 15.507 -1.465 1.00 98.31 101 ARG A O 1
ATOM 766 N N . GLN A 1 102 ? -5.983 14.780 -2.426 1.00 98.44 102 GLN A N 1
ATOM 767 C CA . GLN A 1 102 ? -6.562 14.531 -3.749 1.00 98.44 102 GLN A CA 1
ATOM 768 C C . GLN A 1 102 ? -7.644 13.447 -3.712 1.00 98.44 102 GLN A C 1
ATOM 770 O O . GLN A 1 102 ? -8.704 13.619 -4.316 1.00 98.44 102 GLN A O 1
ATOM 775 N N . ALA A 1 103 ? -7.406 12.350 -2.986 1.00 97.94 103 ALA A N 1
ATOM 776 C CA . ALA A 1 103 ? -8.374 11.267 -2.845 1.00 97.94 103 ALA A CA 1
ATOM 777 C C . ALA A 1 103 ? -9.639 11.740 -2.117 1.00 97.94 103 ALA A C 1
ATOM 779 O O . ALA A 1 103 ? -10.744 11.491 -2.591 1.00 97.94 103 ALA A O 1
ATOM 780 N N . ALA A 1 104 ? -9.490 12.466 -1.008 1.00 98.38 104 ALA A N 1
ATOM 781 C CA . ALA A 1 104 ? -10.604 12.990 -0.227 1.00 98.38 104 ALA A CA 1
ATOM 782 C C . ALA A 1 104 ? -11.439 14.006 -1.017 1.00 98.38 104 ALA A C 1
ATOM 784 O O . ALA A 1 104 ? -12.668 13.951 -0.970 1.00 98.38 104 ALA A O 1
ATOM 785 N N . GLU A 1 105 ? -10.784 14.901 -1.759 1.00 98.38 105 GLU A N 1
ATOM 786 C CA . GLU A 1 105 ? -11.438 15.879 -2.633 1.00 98.38 105 GLU A CA 1
ATOM 787 C C . GLU A 1 105 ? -12.212 15.184 -3.760 1.00 98.38 105 GLU A C 1
ATOM 789 O O . GLU A 1 105 ? -13.413 15.399 -3.905 1.00 98.38 105 GLU A O 1
ATOM 794 N N . THR A 1 106 ? -11.553 14.287 -4.499 1.00 98.12 106 THR A N 1
ATOM 795 C CA . THR A 1 106 ? -12.151 13.587 -5.650 1.00 98.12 106 THR A CA 1
ATOM 796 C C . THR A 1 106 ? -13.294 12.662 -5.233 1.00 98.12 106 THR A C 1
ATOM 798 O O . THR A 1 106 ? -14.293 12.549 -5.939 1.00 98.12 106 THR A O 1
ATOM 801 N N . PHE A 1 107 ? -13.165 12.001 -4.081 1.00 98.19 107 PHE A N 1
ATOM 802 C CA . PHE A 1 107 ? -14.188 11.100 -3.553 1.00 98.19 107 PHE A CA 1
ATOM 803 C C . PHE A 1 107 ? -15.365 11.845 -2.899 1.00 98.19 107 PHE A C 1
ATOM 805 O O . PHE A 1 107 ? -16.436 11.269 -2.729 1.00 98.19 107 PHE A O 1
ATOM 812 N N . GLY A 1 108 ? -15.186 13.116 -2.518 1.00 97.81 108 GLY A N 1
ATOM 813 C CA . GLY A 1 108 ? -16.188 13.881 -1.771 1.00 97.81 108 GLY A CA 1
ATOM 814 C C . GLY A 1 108 ? -16.230 13.546 -0.275 1.00 97.81 108 GLY A C 1
ATOM 815 O O . GLY A 1 108 ? -17.281 13.665 0.354 1.00 97.81 108 GLY A O 1
ATOM 816 N N . TRP A 1 109 ? -15.096 13.148 0.318 1.00 98.12 109 TRP A N 1
ATOM 817 C CA . TRP A 1 109 ? -14.988 12.667 1.708 1.00 98.12 109 TRP A CA 1
ATOM 818 C C . TRP A 1 109 ? -15.556 13.641 2.749 1.00 98.12 109 TRP A C 1
ATOM 820 O O . TRP A 1 109 ? -16.076 13.211 3.774 1.00 98.12 109 TRP A O 1
ATOM 830 N N . ALA A 1 110 ? -15.526 14.948 2.473 1.00 96.50 110 ALA A N 1
ATOM 831 C CA . ALA A 1 110 ? -16.071 15.978 3.358 1.00 96.50 110 ALA A CA 1
ATOM 832 C C . ALA A 1 110 ? -17.570 15.797 3.681 1.00 96.50 110 ALA A C 1
ATOM 834 O O . ALA A 1 110 ? -18.042 16.313 4.690 1.00 96.50 110 ALA A O 1
ATOM 835 N N . SER A 1 111 ? -18.320 15.063 2.853 1.00 95.56 111 SER A N 1
ATOM 836 C CA . SER A 1 111 ? -19.741 14.762 3.078 1.00 95.56 111 SER A CA 1
ATOM 837 C C . SER A 1 111 ? -19.990 13.485 3.895 1.00 95.56 111 SER A C 1
ATOM 839 O O . SER A 1 111 ? -21.145 13.114 4.107 1.00 95.56 111 SER A O 1
ATOM 841 N N . ARG A 1 112 ? -18.938 12.798 4.358 1.00 95.69 112 ARG A N 1
ATOM 842 C CA . ARG A 1 112 ? -19.059 11.564 5.140 1.00 95.69 112 ARG A CA 1
ATOM 843 C C . ARG A 1 112 ? -19.712 11.829 6.496 1.00 95.69 112 ARG A C 1
ATOM 845 O O . ARG A 1 112 ? -19.260 12.676 7.264 1.00 95.69 112 ARG A O 1
ATOM 852 N N . LEU A 1 113 ? -20.728 11.037 6.838 1.00 95.56 113 LEU A N 1
ATOM 853 C CA . LEU A 1 113 ? -21.280 11.012 8.193 1.00 95.56 113 LEU A CA 1
ATOM 854 C C . LEU A 1 113 ? -20.480 10.033 9.055 1.00 95.56 113 LEU A C 1
ATOM 856 O O . LEU A 1 113 ? -20.330 8.867 8.700 1.00 95.56 113 LEU A O 1
ATOM 860 N N . LEU A 1 114 ? -19.986 10.504 10.204 1.00 93.94 114 LEU A N 1
ATOM 861 C CA . LEU A 1 114 ? -19.112 9.707 11.071 1.00 93.94 114 LEU A CA 1
ATOM 862 C C . LEU A 1 114 ? -19.843 8.552 11.773 1.00 93.94 114 LEU A C 1
ATOM 864 O O . LEU A 1 114 ? -19.248 7.509 12.036 1.00 93.94 114 LEU A O 1
ATOM 868 N N . GLN A 1 115 ? -21.123 8.737 12.104 1.00 94.69 115 GLN A N 1
ATOM 869 C CA . GLN A 1 115 ? -21.893 7.719 12.815 1.00 94.69 115 GLN A CA 1
ATOM 870 C C . GLN A 1 115 ? -22.270 6.566 11.867 1.00 94.69 115 GLN A C 1
ATOM 872 O O . GLN A 1 115 ? -22.861 6.810 10.808 1.00 94.69 115 GLN A O 1
ATOM 877 N N . PRO A 1 116 ? -21.989 5.304 12.247 1.00 94.56 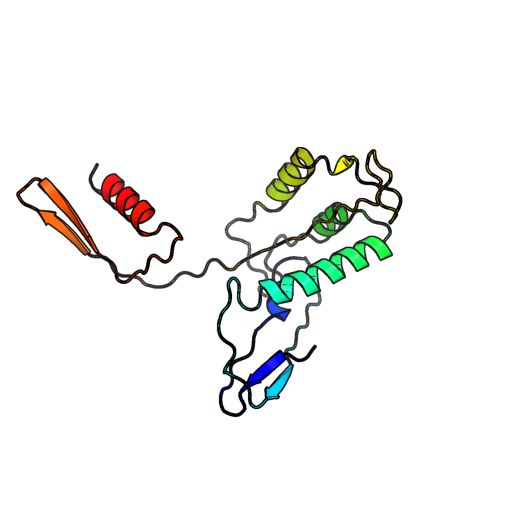116 PRO A N 1
ATOM 878 C CA . PRO A 1 116 ? -22.371 4.147 11.453 1.00 94.56 116 PRO A CA 1
ATOM 879 C C . PRO A 1 116 ? -23.877 4.095 11.180 1.00 94.56 116 PRO A C 1
ATOM 881 O O . PRO A 1 116 ? -24.695 4.486 12.011 1.00 94.56 116 PRO A O 1
ATOM 884 N N . ARG A 1 117 ? -24.244 3.520 10.029 1.00 95.81 117 ARG A N 1
ATOM 885 C CA . ARG A 1 117 ? -25.636 3.249 9.612 1.00 95.81 117 ARG A CA 1
ATOM 886 C C . ARG A 1 117 ? -26.513 4.486 9.351 1.00 95.81 117 ARG A C 1
ATOM 888 O O . ARG A 1 117 ? -27.726 4.325 9.206 1.00 95.81 117 ARG A O 1
ATOM 895 N N . LEU A 1 118 ? -25.933 5.686 9.267 1.00 95.88 118 LEU A N 1
ATOM 896 C CA . LEU A 1 118 ? -26.675 6.901 8.907 1.00 95.88 118 LEU A CA 1
ATOM 897 C C . LEU A 1 118 ? -26.769 7.147 7.400 1.00 95.88 118 LEU A C 1
ATOM 899 O O . LEU A 1 118 ? -27.754 7.718 6.939 1.00 95.88 118 LEU A O 1
ATOM 903 N N . MET A 1 119 ? -25.757 6.738 6.637 1.00 96.75 119 MET A N 1
ATOM 904 C CA . MET A 1 119 ? -25.734 6.964 5.194 1.00 96.75 119 MET A CA 1
ATOM 905 C C . MET A 1 119 ? -26.593 5.921 4.475 1.00 96.75 119 MET A C 1
ATOM 907 O O . MET A 1 119 ? -26.524 4.722 4.771 1.00 96.75 119 MET A O 1
ATOM 911 N N . ARG A 1 120 ? -27.426 6.397 3.545 1.00 97.25 120 ARG A N 1
ATOM 912 C CA . ARG A 1 120 ? -28.265 5.572 2.675 1.00 97.25 120 ARG A CA 1
ATOM 913 C C . ARG A 1 120 ? -28.253 6.098 1.249 1.00 97.25 120 ARG A C 1
ATOM 915 O O . ARG A 1 120 ? -28.050 7.294 1.047 1.00 97.25 120 ARG A O 1
ATOM 922 N N . ASP A 1 121 ? -28.451 5.211 0.285 1.00 96.12 121 ASP A N 1
ATOM 923 C CA . ASP A 1 121 ? -28.688 5.599 -1.106 1.00 96.12 121 ASP A CA 1
ATOM 924 C C . ASP A 1 121 ? -30.160 5.983 -1.356 1.00 96.12 121 ASP A C 1
ATOM 926 O O . ASP A 1 121 ? -30.979 6.025 -0.433 1.00 96.12 121 ASP A O 1
ATOM 930 N N . ALA A 1 122 ? -30.485 6.302 -2.612 1.00 96.94 122 ALA A N 1
ATOM 931 C CA . ALA A 1 122 ? -31.824 6.723 -3.023 1.00 96.94 122 ALA A CA 1
ATOM 932 C C . ALA A 1 122 ? -32.897 5.636 -2.818 1.00 96.94 122 ALA A C 1
ATOM 934 O O . ALA A 1 122 ? -34.057 5.968 -2.582 1.00 96.94 122 ALA A O 1
ATOM 935 N N . ASP A 1 123 ? -32.503 4.362 -2.856 1.00 97.50 123 ASP A N 1
ATOM 936 C CA . ASP A 1 123 ? -33.385 3.210 -2.655 1.00 97.50 123 ASP A CA 1
ATOM 937 C C . ASP A 1 123 ? -33.488 2.810 -1.169 1.00 97.50 123 ASP A C 1
ATOM 939 O O . ASP A 1 123 ? -34.236 1.905 -0.793 1.00 97.50 123 ASP A O 1
ATOM 943 N N . GLY A 1 124 ? -32.760 3.511 -0.294 1.00 96.75 124 GLY A N 1
ATOM 944 C CA . GLY A 1 124 ? -32.774 3.314 1.147 1.00 96.75 124 GLY A CA 1
ATOM 945 C C . GLY A 1 124 ? -31.820 2.228 1.650 1.00 96.75 124 GLY A C 1
ATOM 946 O O . GLY A 1 124 ? -31.870 1.909 2.845 1.00 96.75 124 GLY A O 1
ATOM 947 N N . PHE A 1 125 ? -30.934 1.670 0.819 1.00 98.06 125 PHE A N 1
ATOM 948 C CA . PHE A 1 125 ? -29.908 0.727 1.274 1.00 98.06 125 PHE A CA 1
ATOM 949 C C . PHE A 1 125 ? -28.824 1.439 2.080 1.0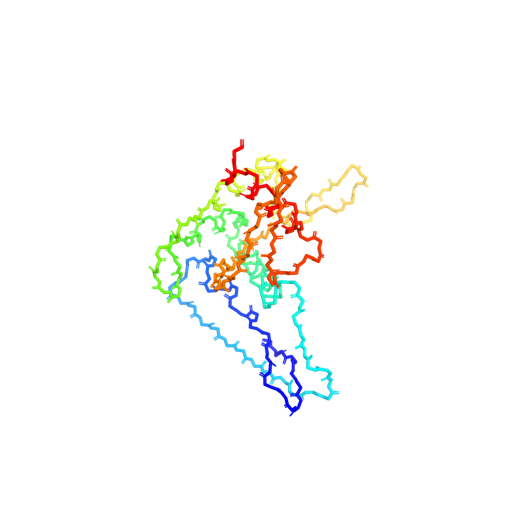0 98.06 125 PHE A C 1
ATOM 951 O O . PHE A 1 125 ? -28.533 2.609 1.860 1.00 98.06 125 PHE A O 1
ATOM 958 N N . LEU A 1 126 ? -28.226 0.733 3.047 1.00 98.06 126 LEU A N 1
ATOM 959 C CA . LEU A 1 126 ? -27.111 1.271 3.829 1.00 98.06 126 LEU A CA 1
ATOM 960 C C . LEU A 1 126 ? -25.870 1.415 2.950 1.00 98.06 126 LEU A C 1
ATOM 962 O O . LEU A 1 126 ? -25.448 0.452 2.314 1.00 98.06 126 LEU A O 1
ATOM 966 N N . THR A 1 127 ? -25.250 2.588 3.002 1.00 97.25 127 THR A N 1
ATOM 967 C CA . THR A 1 127 ? -23.961 2.858 2.363 1.00 97.25 127 THR A CA 1
ATOM 968 C C . THR A 1 127 ? -22.898 3.135 3.423 1.00 97.25 127 THR A C 1
ATOM 970 O O . THR A 1 127 ? -23.196 3.565 4.540 1.00 97.25 127 THR A O 1
ATOM 973 N N . GLY A 1 128 ? -21.642 2.834 3.100 1.00 95.94 128 GLY A N 1
ATOM 974 C CA . GLY A 1 128 ? -20.512 3.013 4.006 1.00 95.94 128 GLY A CA 1
ATOM 975 C C . GLY A 1 128 ? -19.281 3.463 3.240 1.00 95.94 128 GLY A C 1
ATOM 976 O O . GLY A 1 128 ? -19.007 2.962 2.152 1.00 95.94 128 GLY A O 1
ATOM 977 N N . TRP A 1 129 ? -18.564 4.433 3.801 1.00 97.44 129 TRP A N 1
ATOM 978 C CA . TRP A 1 129 ? -17.330 4.965 3.233 1.00 97.44 129 TRP A CA 1
ATOM 979 C C . TRP A 1 129 ? -16.165 4.615 4.148 1.00 97.44 129 TRP A C 1
ATOM 981 O O . TRP A 1 129 ? -16.187 4.946 5.339 1.00 97.44 129 TRP A O 1
ATOM 991 N N . GLY A 1 130 ? -15.163 3.954 3.575 1.00 96.19 130 GLY A N 1
ATOM 992 C CA . GLY A 1 130 ? -13.937 3.554 4.252 1.00 96.19 130 GLY A CA 1
ATOM 993 C C . GLY A 1 130 ? -12.713 4.146 3.567 1.00 96.19 130 GLY A C 1
ATOM 994 O O . GLY A 1 130 ? -12.756 4.511 2.393 1.00 96.19 130 GLY A O 1
ATOM 995 N N . ILE A 1 131 ? -11.626 4.227 4.320 1.00 97.19 131 ILE A N 1
ATOM 996 C CA . ILE A 1 131 ? -10.312 4.628 3.831 1.00 97.19 131 ILE A CA 1
ATOM 997 C C . ILE A 1 131 ? -9.281 3.650 4.385 1.00 97.19 131 ILE A C 1
ATOM 999 O O . ILE A 1 131 ? -9.390 3.209 5.526 1.00 97.19 131 ILE A O 1
ATOM 1003 N N . GLY A 1 132 ? -8.297 3.309 3.561 1.00 96.06 132 GLY A N 1
ATOM 1004 C CA . GLY A 1 132 ? -7.155 2.499 3.947 1.00 96.06 132 GLY A CA 1
ATOM 1005 C C . GLY A 1 132 ? -5.890 3.062 3.320 1.00 96.06 132 GLY A C 1
ATOM 1006 O O . GLY A 1 132 ? -5.908 3.550 2.188 1.00 96.06 132 GLY A O 1
ATOM 1007 N N . THR A 1 133 ? -4.803 3.001 4.068 1.00 96.06 133 THR A N 1
ATOM 1008 C CA . THR A 1 133 ? -3.479 3.438 3.642 1.00 96.06 133 THR A CA 1
ATOM 1009 C C . THR A 1 133 ? -2.627 2.240 3.272 1.00 96.06 133 THR A C 1
ATOM 1011 O O . THR A 1 133 ? -2.621 1.238 3.978 1.00 96.06 133 THR A O 1
ATOM 1014 N N . ALA A 1 134 ? -1.863 2.363 2.190 1.00 92.25 134 ALA A N 1
ATOM 1015 C CA . ALA A 1 134 ? -0.868 1.374 1.813 1.00 92.25 134 ALA A CA 1
ATOM 1016 C C . ALA A 1 134 ? 0.483 2.048 1.568 1.00 92.25 134 ALA A C 1
ATOM 1018 O O . ALA A 1 134 ? 0.569 3.116 0.957 1.00 92.25 134 ALA A O 1
ATOM 1019 N N . THR A 1 135 ? 1.540 1.382 2.013 1.00 90.69 135 THR A N 1
ATOM 1020 C CA . THR A 1 135 ? 2.924 1.645 1.618 1.00 90.69 135 THR A CA 1
ATOM 1021 C C . THR A 1 135 ? 3.527 0.350 1.104 1.00 90.69 135 THR A C 1
ATOM 1023 O O . THR A 1 135 ? 3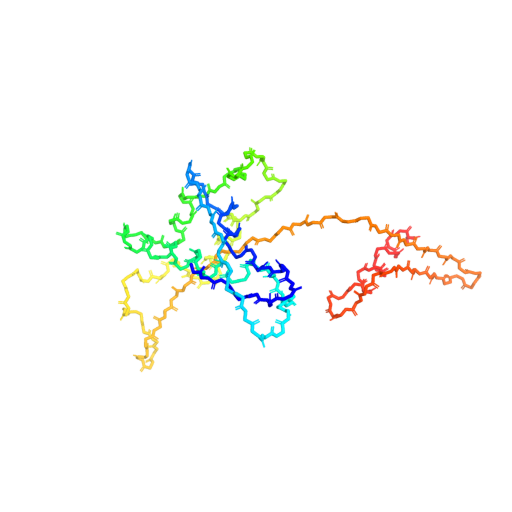.086 -0.731 1.479 1.00 90.69 135 THR A O 1
ATOM 1026 N N . PHE A 1 136 ? 4.522 0.447 0.228 1.00 92.31 136 PHE A N 1
ATOM 1027 C CA . PHE A 1 136 ? 5.244 -0.723 -0.253 1.00 92.31 136 PHE A CA 1
ATOM 1028 C C . PHE A 1 136 ? 6.725 -0.371 -0.417 1.00 92.31 136 PHE A C 1
ATOM 1030 O O . PHE A 1 136 ? 7.023 0.724 -0.909 1.00 92.31 136 PHE A O 1
ATOM 1037 N N . PRO A 1 137 ? 7.661 -1.244 -0.008 1.00 90.62 137 PRO A N 1
ATOM 1038 C CA . PRO A 1 137 ? 9.082 -0.951 -0.114 1.00 90.62 137 PRO A CA 1
ATOM 1039 C C . PRO A 1 137 ? 9.529 -0.868 -1.580 1.00 90.62 137 PRO A C 1
ATOM 1041 O O . PRO A 1 137 ? 9.204 -1.722 -2.405 1.00 90.62 137 PRO A O 1
ATOM 1044 N N . ALA A 1 138 ? 10.330 0.149 -1.896 1.00 92.06 138 ALA A N 1
ATOM 1045 C CA . ALA A 1 138 ? 10.974 0.309 -3.199 1.00 92.06 138 ALA A CA 1
ATOM 1046 C C . ALA A 1 138 ? 12.375 -0.323 -3.171 1.00 92.06 138 ALA A C 1
ATOM 1048 O O . ALA A 1 138 ? 13.386 0.366 -3.023 1.00 92.06 138 ALA A O 1
ATOM 1049 N N . LEU A 1 139 ? 12.428 -1.654 -3.238 1.00 91.81 139 LEU A N 1
ATOM 1050 C CA . LEU A 1 139 ? 13.686 -2.403 -3.223 1.00 91.81 139 LEU A CA 1
ATOM 1051 C C . LEU A 1 139 ? 14.419 -2.278 -4.564 1.00 91.81 139 LEU A C 1
ATOM 1053 O O . LEU A 1 139 ? 13.803 -2.335 -5.626 1.00 91.81 139 LEU A O 1
ATOM 1057 N N . MET A 1 140 ? 15.745 -2.155 -4.503 1.00 93.06 140 MET A N 1
ATOM 1058 C CA . MET A 1 140 ? 16.619 -2.074 -5.673 1.00 93.06 140 MET A CA 1
ATOM 1059 C C . MET A 1 140 ? 17.566 -3.270 -5.690 1.00 93.06 140 MET A C 1
ATOM 1061 O O . MET A 1 140 ? 18.211 -3.569 -4.685 1.00 93.06 140 MET A O 1
ATOM 1065 N N . PHE A 1 141 ? 17.675 -3.924 -6.843 1.00 93.81 141 PHE A N 1
ATOM 1066 C CA . PHE A 1 141 ? 18.563 -5.062 -7.071 1.00 93.81 141 PHE A CA 1
ATOM 1067 C C . PHE A 1 141 ? 19.480 -4.772 -8.258 1.00 93.81 141 PHE A C 1
ATOM 1069 O O . PHE A 1 141 ? 19.144 -3.965 -9.127 1.00 93.81 141 PHE A O 1
ATOM 1076 N N . GLN A 1 142 ? 20.643 -5.421 -8.298 1.00 95.56 142 GLN A N 1
ATOM 1077 C CA . GLN A 1 142 ? 21.521 -5.334 -9.462 1.00 95.56 142 GLN A CA 1
ATOM 1078 C C . GLN A 1 142 ? 20.869 -6.014 -10.670 1.00 95.56 142 GLN A C 1
ATOM 1080 O O . GLN A 1 142 ? 20.250 -7.069 -10.541 1.00 95.56 142 GLN A O 1
ATOM 1085 N N . ALA A 1 143 ? 21.032 -5.407 -11.841 1.00 93.44 143 ALA A N 1
ATOM 1086 C CA . ALA A 1 143 ? 20.559 -5.932 -13.110 1.00 93.44 143 ALA A CA 1
ATOM 1087 C C . ALA A 1 143 ? 21.581 -5.624 -14.208 1.00 93.44 143 ALA A C 1
ATOM 1089 O O . ALA A 1 143 ? 22.293 -4.622 -14.140 1.00 93.44 143 ALA A O 1
ATOM 1090 N N . GLU A 1 144 ? 21.616 -6.475 -15.229 1.00 94.62 144 GLU A N 1
ATOM 1091 C CA . GLU A 1 144 ? 22.426 -6.288 -16.430 1.00 94.62 144 GLU A CA 1
ATOM 1092 C C . GLU A 1 144 ? 21.522 -6.216 -17.665 1.00 94.62 144 GLU A C 1
ATOM 1094 O O . GLU A 1 144 ? 20.454 -6.840 -17.734 1.00 94.62 144 GLU A O 1
ATOM 1099 N N . ALA A 1 145 ? 21.958 -5.435 -18.648 1.00 92.50 145 ALA A N 1
ATOM 1100 C CA . ALA A 1 145 ? 21.310 -5.322 -19.942 1.00 92.50 145 ALA A CA 1
ATOM 1101 C C . ALA A 1 145 ? 22.359 -5.169 -21.048 1.00 92.50 145 ALA A C 1
ATOM 1103 O O . ALA A 1 145 ? 23.442 -4.626 -20.824 1.00 92.50 145 ALA A O 1
ATOM 1104 N N . ARG A 1 146 ? 22.024 -5.633 -22.252 1.00 92.25 146 ARG A N 1
ATOM 1105 C CA . ARG A 1 146 ? 22.851 -5.516 -23.455 1.00 92.25 146 ARG A CA 1
ATOM 1106 C C . ARG A 1 146 ? 22.096 -4.728 -24.514 1.00 92.25 146 ARG A C 1
ATOM 1108 O O . ARG A 1 146 ? 20.948 -5.041 -24.808 1.00 92.25 146 ARG A O 1
ATOM 1115 N N . ALA A 1 147 ? 22.761 -3.744 -25.111 1.00 89.88 147 ALA A N 1
ATOM 1116 C CA . ALA A 1 147 ? 22.253 -3.003 -26.259 1.00 89.88 147 ALA A CA 1
ATOM 1117 C C . ALA A 1 147 ? 23.164 -3.220 -27.475 1.00 89.88 147 ALA A C 1
ATOM 1119 O O . ALA A 1 147 ? 24.389 -3.216 -27.347 1.00 89.88 147 ALA A O 1
ATOM 1120 N N . VAL A 1 148 ? 22.572 -3.418 -28.653 1.00 91.25 148 VAL A N 1
ATOM 1121 C CA . VAL A 1 148 ? 23.286 -3.601 -29.924 1.00 91.25 148 VAL A CA 1
ATOM 1122 C C . VAL A 1 148 ? 22.657 -2.718 -30.993 1.00 91.25 148 VAL A C 1
ATOM 1124 O O . VAL A 1 148 ? 21.459 -2.818 -31.250 1.00 91.25 148 VAL A O 1
ATOM 1127 N N . LEU A 1 149 ? 23.480 -1.907 -31.658 1.00 90.62 149 LEU A N 1
ATOM 1128 C CA . LEU A 1 149 ? 23.114 -1.222 -32.895 1.00 90.62 149 LEU A CA 1
ATOM 1129 C C . LEU A 1 149 ? 23.518 -2.086 -34.086 1.00 90.62 149 LEU A C 1
ATOM 1131 O O . LEU A 1 149 ? 24.668 -2.519 -34.192 1.00 90.62 149 LEU A O 1
ATOM 1135 N N . ARG A 1 150 ? 22.564 -2.368 -34.968 1.00 92.00 150 ARG A N 1
ATOM 1136 C CA . ARG A 1 150 ? 22.778 -3.177 -36.167 1.00 92.00 150 ARG A CA 1
ATOM 1137 C C . ARG A 1 150 ? 23.086 -2.283 -37.364 1.00 92.00 150 ARG A C 1
ATOM 1139 O O . ARG A 1 150 ? 22.725 -1.111 -37.407 1.00 92.00 150 ARG A O 1
ATOM 1146 N N . SER A 1 151 ? 23.739 -2.854 -38.372 1.00 95.00 151 SER A N 1
ATOM 1147 C CA . SER A 1 151 ? 24.122 -2.126 -39.589 1.00 95.00 151 SER A CA 1
ATOM 1148 C C . SER A 1 151 ? 22.937 -1.702 -40.463 1.00 95.00 151 SER A C 1
ATOM 1150 O O . SER A 1 151 ? 23.108 -0.854 -41.330 1.00 95.00 151 SER A O 1
ATOM 1152 N N . ASP A 1 152 ? 21.754 -2.288 -40.262 1.00 95.06 152 ASP A N 1
ATOM 1153 C CA . ASP A 1 152 ? 20.505 -1.890 -40.927 1.00 95.06 152 ASP A CA 1
ATOM 1154 C C . ASP A 1 152 ? 19.811 -0.694 -40.243 1.00 95.06 152 ASP A C 1
ATOM 1156 O O . ASP A 1 152 ? 18.731 -0.287 -40.664 1.00 95.06 152 ASP A O 1
ATOM 1160 N N . GLY A 1 153 ? 20.426 -0.134 -39.195 1.00 89.44 153 GLY A N 1
ATOM 1161 C CA . GLY A 1 153 ? 19.885 0.976 -38.413 1.00 89.44 153 GLY A CA 1
ATOM 1162 C C . GLY A 1 153 ? 18.924 0.554 -37.299 1.00 89.44 153 GLY A C 1
ATOM 1163 O O . GLY A 1 153 ? 18.456 1.417 -36.562 1.00 89.44 153 GLY A O 1
ATOM 1164 N N . SER A 1 154 ? 18.634 -0.742 -37.132 1.00 90.31 154 SER A N 1
ATOM 1165 C CA . SER A 1 154 ? 17.805 -1.231 -36.024 1.00 90.31 154 SER A CA 1
ATOM 1166 C C . SER A 1 154 ? 18.599 -1.401 -34.722 1.00 90.31 154 SER A C 1
ATOM 1168 O O . SER A 1 154 ? 19.803 -1.671 -34.725 1.00 90.31 154 SER A O 1
ATOM 1170 N N . GLY A 1 155 ? 17.907 -1.268 -33.588 1.00 88.44 155 GLY A N 1
ATOM 1171 C CA . GLY A 1 155 ? 18.440 -1.543 -32.253 1.00 88.44 155 GLY A CA 1
ATOM 1172 C C . GLY A 1 155 ? 17.907 -2.856 -31.675 1.00 88.44 155 GLY A C 1
ATOM 1173 O O . GLY A 1 155 ? 16.780 -3.264 -31.954 1.00 88.44 155 GLY A O 1
ATOM 1174 N N . LEU A 1 156 ? 18.713 -3.514 -30.844 1.00 89.19 156 LEU A N 1
ATOM 1175 C CA . LEU A 1 156 ? 18.307 -4.627 -29.983 1.00 89.19 156 LEU A CA 1
ATOM 1176 C C . LEU A 1 156 ? 18.663 -4.291 -28.535 1.00 89.19 156 LEU A C 1
ATOM 1178 O O . LEU A 1 156 ? 19.805 -3.930 -28.266 1.00 89.19 156 LEU A O 1
ATOM 1182 N N . MET A 1 157 ? 17.709 -4.465 -27.621 1.00 88.88 157 MET A N 1
ATOM 1183 C CA . MET A 1 157 ? 17.913 -4.381 -26.174 1.00 88.88 157 MET A CA 1
ATOM 1184 C C . MET A 1 157 ? 17.514 -5.713 -25.541 1.00 88.88 157 MET A C 1
ATOM 1186 O O . MET A 1 157 ? 16.466 -6.269 -25.867 1.00 88.88 157 MET A O 1
ATOM 1190 N N . GLU A 1 158 ? 18.363 -6.230 -24.660 1.00 91.88 158 GLU A N 1
ATOM 1191 C CA . GLU A 1 158 ? 18.153 -7.489 -23.952 1.00 91.88 158 GLU A CA 1
ATOM 1192 C C . GLU A 1 158 ? 18.450 -7.319 -22.466 1.00 91.88 158 GLU A C 1
ATOM 1194 O O . GLU A 1 158 ? 19.388 -6.625 -22.077 1.00 91.88 158 GLU A O 1
ATOM 1199 N N . THR A 1 159 ? 17.684 -8.008 -21.628 1.00 93.81 159 THR A N 1
ATOM 1200 C CA . THR A 1 159 ? 17.912 -8.091 -20.185 1.00 93.81 159 THR A CA 1
ATOM 1201 C C . THR A 1 159 ? 17.341 -9.405 -19.650 1.00 93.81 159 THR A C 1
ATOM 1203 O O . THR A 1 159 ? 16.491 -10.021 -20.292 1.00 93.81 159 THR A O 1
ATOM 1206 N N . GLY A 1 160 ? 17.795 -9.837 -18.472 1.00 94.06 160 GLY A N 1
ATOM 1207 C CA . GLY A 1 160 ? 17.265 -11.014 -17.772 1.00 94.06 160 GLY A CA 1
ATOM 1208 C C . GLY A 1 160 ? 15.907 -10.793 -17.091 1.00 94.06 160 GLY A C 1
ATOM 1209 O O . GLY A 1 160 ? 15.420 -11.688 -16.403 1.00 94.06 160 GLY A O 1
ATOM 1210 N N . ALA A 1 161 ? 15.308 -9.608 -17.235 1.00 93.19 161 ALA A N 1
ATOM 1211 C CA . ALA A 1 161 ? 13.991 -9.311 -16.687 1.00 93.19 161 ALA A CA 1
ATOM 1212 C C . ALA A 1 161 ? 12.885 -10.152 -17.352 1.00 93.19 161 ALA A C 1
ATOM 1214 O O . ALA A 1 161 ? 13.007 -10.603 -18.487 1.00 93.19 161 ALA A O 1
ATOM 1215 N N . GLN A 1 162 ? 11.779 -10.336 -16.637 1.00 94.19 162 GLN A N 1
ATOM 1216 C CA . GLN A 1 162 ? 10.587 -11.034 -17.115 1.00 94.19 162 GLN A CA 1
ATOM 1217 C C . GLN A 1 162 ? 9.435 -10.034 -17.197 1.00 94.19 162 GLN A C 1
ATOM 1219 O O . GLN A 1 162 ? 9.203 -9.294 -16.239 1.00 94.19 162 GLN A O 1
ATOM 1224 N N . ASP A 1 163 ? 8.690 -10.029 -18.300 1.00 94.12 163 ASP A N 1
ATOM 1225 C CA . ASP A 1 163 ? 7.416 -9.312 -18.387 1.00 94.12 163 ASP A CA 1
ATOM 1226 C C . ASP A 1 163 ? 6.262 -10.297 -18.229 1.00 94.12 163 ASP A C 1
ATOM 1228 O O . ASP A 1 163 ? 6.085 -11.222 -19.020 1.00 94.12 163 ASP A O 1
ATOM 1232 N N . MET A 1 164 ? 5.484 -10.083 -17.181 1.00 95.50 164 MET A N 1
ATOM 1233 C CA . MET A 1 164 ? 4.320 -10.872 -16.792 1.00 95.50 164 MET A CA 1
ATOM 1234 C C . MET A 1 164 ? 3.041 -10.020 -16.841 1.00 95.50 164 MET A C 1
ATOM 1236 O O . MET A 1 164 ? 2.036 -10.360 -16.220 1.00 95.50 164 MET A O 1
ATOM 1240 N N . GLY A 1 165 ? 3.073 -8.910 -17.591 1.00 97.06 165 GLY A N 1
ATOM 1241 C CA . GLY A 1 165 ? 1.949 -7.998 -17.806 1.00 97.06 165 GLY A CA 1
ATOM 1242 C C . GLY A 1 165 ? 2.105 -6.637 -17.128 1.00 97.06 165 GLY A C 1
ATOM 1243 O O . GLY A 1 165 ? 1.209 -5.804 -17.234 1.00 97.06 165 GLY A O 1
ATOM 1244 N N . GLN A 1 166 ? 3.225 -6.384 -16.444 1.00 96.00 166 GLN A N 1
ATOM 1245 C CA . GLN A 1 166 ? 3.523 -5.074 -15.861 1.00 96.00 166 GLN A CA 1
ATOM 1246 C C . GLN A 1 166 ? 3.991 -4.046 -16.903 1.00 96.00 166 GLN A C 1
ATOM 1248 O O . GLN A 1 166 ? 4.069 -2.863 -16.581 1.00 96.00 166 GLN A O 1
ATOM 1253 N N . GLY A 1 167 ? 4.301 -4.481 -18.131 1.00 96.38 167 GLY A N 1
ATOM 1254 C CA . GLY A 1 167 ? 4.702 -3.597 -19.229 1.00 96.38 167 GLY A CA 1
ATOM 1255 C C . GLY A 1 167 ? 6.194 -3.265 -19.238 1.00 96.38 167 GLY A C 1
ATOM 1256 O O . GLY A 1 167 ? 6.584 -2.186 -19.689 1.00 96.38 167 GLY A O 1
ATOM 1257 N N . ALA A 1 168 ? 7.034 -4.181 -18.750 1.00 94.00 168 ALA A N 1
ATOM 1258 C CA . ALA A 1 168 ? 8.485 -4.023 -18.758 1.00 94.00 168 ALA A CA 1
ATOM 1259 C C . ALA A 1 168 ? 9.037 -3.864 -20.184 1.00 94.00 168 ALA A C 1
ATOM 1261 O O . ALA A 1 168 ? 9.897 -3.015 -20.404 1.00 94.00 168 ALA A O 1
ATOM 1262 N N . TRP A 1 169 ? 8.511 -4.603 -21.167 1.00 92.56 169 TRP A N 1
ATOM 1263 C CA . TRP A 1 169 ? 8.972 -4.488 -22.557 1.00 92.56 169 TRP A CA 1
ATOM 1264 C C . TRP A 1 169 ? 8.684 -3.124 -23.168 1.00 92.56 169 TRP A C 1
ATOM 1266 O O . TRP A 1 169 ? 9.528 -2.579 -23.877 1.00 92.56 169 TRP A O 1
ATOM 1276 N N . THR A 1 170 ? 7.533 -2.538 -22.841 1.00 94.19 170 THR A N 1
ATOM 1277 C CA . THR A 1 170 ? 7.194 -1.179 -23.267 1.00 94.19 170 THR A CA 1
ATOM 1278 C C . THR A 1 170 ? 8.135 -0.165 -22.625 1.00 94.19 170 THR A C 1
ATOM 1280 O O . THR A 1 170 ? 8.747 0.632 -23.333 1.00 94.19 170 THR A O 1
ATOM 1283 N N . ALA A 1 171 ? 8.310 -0.230 -21.302 1.00 94.06 171 ALA A N 1
ATOM 1284 C CA . ALA A 1 171 ? 9.165 0.705 -20.576 1.00 94.06 171 ALA A CA 1
ATOM 1285 C C . ALA A 1 171 ? 10.634 0.624 -21.030 1.00 94.06 171 ALA A C 1
ATOM 1287 O O . ALA A 1 171 ? 11.273 1.651 -21.247 1.00 94.06 171 ALA A O 1
ATOM 1288 N N . PHE A 1 172 ? 11.175 -0.580 -21.233 1.00 92.25 172 PHE A N 1
ATOM 1289 C CA . PHE A 1 172 ? 12.550 -0.747 -21.709 1.00 92.25 172 PHE A CA 1
ATOM 1290 C C . PHE A 1 172 ? 12.744 -0.278 -23.147 1.00 92.25 172 PHE A C 1
ATOM 1292 O O . PHE A 1 172 ? 13.791 0.291 -23.446 1.00 92.25 172 PHE A O 1
ATOM 1299 N N . ALA A 1 173 ? 11.751 -0.456 -24.022 1.00 90.25 173 ALA A N 1
ATOM 1300 C CA . ALA A 1 173 ? 11.808 0.104 -25.368 1.00 90.25 173 ALA A CA 1
ATOM 1301 C C . ALA A 1 173 ? 11.849 1.641 -25.338 1.00 90.25 173 ALA A C 1
ATOM 1303 O O . ALA A 1 173 ? 12.635 2.235 -26.070 1.00 90.25 173 ALA A O 1
ATOM 1304 N N . GLN A 1 174 ? 11.062 2.279 -24.462 1.00 93.31 174 GLN A N 1
ATOM 1305 C CA . GLN A 1 174 ? 11.093 3.734 -24.270 1.00 93.31 174 GLN A CA 1
ATOM 1306 C C . GLN A 1 174 ? 12.452 4.207 -23.741 1.00 93.31 174 GLN A C 1
ATOM 1308 O O . GLN A 1 174 ? 13.041 5.113 -24.315 1.00 93.31 174 GLN A O 1
ATOM 1313 N N . ILE A 1 175 ? 12.998 3.538 -22.720 1.00 92.81 175 ILE A N 1
ATOM 1314 C CA . ILE A 1 175 ? 14.329 3.851 -22.172 1.00 92.81 175 ILE A CA 1
ATOM 1315 C C . ILE A 1 175 ? 15.421 3.693 -23.240 1.00 92.81 175 ILE A C 1
ATOM 1317 O O . ILE A 1 175 ? 16.334 4.513 -23.324 1.00 92.81 175 ILE A O 1
ATOM 1321 N N . ALA A 1 176 ? 15.343 2.643 -24.060 1.00 89.94 176 ALA A N 1
ATOM 1322 C CA . ALA A 1 176 ? 16.293 2.428 -25.145 1.00 89.94 176 ALA A CA 1
ATOM 1323 C C . ALA A 1 176 ? 16.183 3.515 -26.224 1.00 89.94 176 ALA A C 1
ATOM 1325 O O . ALA A 1 176 ? 17.212 3.992 -26.692 1.00 89.94 176 ALA A O 1
ATOM 1326 N N . ALA A 1 177 ? 14.964 3.920 -26.594 1.00 88.75 177 ALA A N 1
ATOM 1327 C CA . ALA A 1 177 ? 14.735 5.006 -27.544 1.00 88.75 177 ALA A CA 1
ATOM 1328 C C . ALA A 1 177 ? 15.286 6.339 -27.015 1.00 88.75 177 ALA A C 1
ATOM 1330 O O . ALA A 1 177 ? 16.082 6.976 -27.698 1.00 88.75 177 ALA A O 1
ATOM 1331 N N . ASP A 1 178 ? 14.973 6.702 -25.768 1.00 90.88 178 ASP A N 1
ATOM 1332 C CA . ASP A 1 178 ? 15.489 7.920 -25.128 1.00 90.88 178 ASP A CA 1
ATOM 1333 C C . ASP A 1 178 ? 17.027 7.947 -25.084 1.00 90.88 178 ASP A C 1
ATOM 1335 O O . ASP A 1 178 ? 17.644 9.002 -25.224 1.00 90.88 178 ASP A O 1
ATOM 1339 N N . GLY A 1 179 ? 17.662 6.784 -24.905 1.00 85.75 179 GLY A N 1
ATOM 1340 C CA . GLY A 1 179 ? 19.119 6.661 -24.911 1.00 85.75 179 GLY A CA 1
ATOM 1341 C C . GLY A 1 179 ? 19.769 6.807 -26.292 1.00 85.75 179 GLY A C 1
ATOM 1342 O O . GLY A 1 179 ? 20.960 7.112 -26.363 1.00 85.75 179 GLY A O 1
ATOM 1343 N N . LEU A 1 180 ? 19.023 6.576 -27.376 1.00 80.31 180 LEU A N 1
ATOM 1344 C CA . LEU A 1 180 ? 19.521 6.641 -28.754 1.00 80.31 180 LEU A CA 1
ATOM 1345 C C . LEU A 1 180 ? 19.212 7.977 -29.452 1.00 80.31 180 LEU A C 1
ATOM 1347 O O . LEU A 1 180 ? 19.936 8.327 -30.389 1.00 80.31 180 LEU A O 1
ATOM 1351 N N . GLY A 1 181 ? 18.217 8.729 -28.964 1.00 69.94 181 GLY A N 1
ATOM 1352 C CA . GLY A 1 181 ? 17.704 9.956 -29.592 1.00 69.94 181 GLY A CA 1
ATOM 1353 C C . GLY A 1 181 ? 16.732 9.686 -30.736 1.00 69.94 181 GLY A C 1
ATOM 1354 O O . GLY A 1 181 ? 16.446 10.663 -31.464 1.00 69.94 181 GLY A O 1
#

Sequence (181 aa):
AKTASRTFDDFFEPAADASHTLYASPAIATSHDAVRLDTGTPLFMRAPGEATGSIALESAIDEAAHACGMDPLEFRLRNYAEVEPMTGKPFSSKALRECYRQAAETFGWASRLLQPRLMRDADGFLTGWGIGTATFPALMFQAEARAVLRSDGSGLMETGAQDMGQGAWTAFAQIAADGLG

Foldseek 3Di:
DAFEAAPVDDDDFQQQCQVQFQFDDLDDDDDYHYDHDNDDGDDDDPQGSQVNNQVVVQVVLLVVCVVVVHDSLVSSVVRGDQARRPPRHGDPDDCPVVVSVVCCVVVVVVPDDSDAQPDADPVGDGDDDGDTDGDDDPDDDDWDKDWDQDPVRDIDIDTPDDDPPPCPVVVVVVVVVVVVD

Radius of gyration: 22.54 Å; chains: 1; bounding box: 58×47×62 Å